Protein AF-A0A8T3TSY9-F1 (afdb_monomer)

Secondary structure (DSSP, 8-state):
-------SS---HHHHHHHTSTT--GGG--HHHHHHHHHHTTTS-HHHHHHHHHHHHSSS-----SSTTHHHHHHHHHHHHHHHHHHHHHHHHHHHTTS-S--PPPPHHHHHHHHHHHHHHHHHHH--

Structure (mmCIF, N/CA/C/O backbone):
data_AF-A0A8T3TSY9-F1
#
_entry.id   AF-A0A8T3TSY9-F1
#
loop_
_atom_site.group_PDB
_atom_site.id
_atom_site.type_symbol
_atom_site.label_atom_id
_atom_site.label_alt_id
_atom_site.label_comp_id
_atom_site.label_asym_id
_atom_site.label_entity_id
_atom_site.label_seq_id
_atom_site.pdbx_PDB_ins_code
_atom_site.Cartn_x
_atom_site.Cartn_y
_atom_site.Cartn_z
_atom_site.occupancy
_atom_site.B_iso_or_equiv
_atom_site.auth_seq_id
_atom_site.auth_comp_id
_atom_site.auth_asym_id
_atom_site.auth_atom_id
_atom_site.pdbx_PDB_model_num
ATOM 1 N N . MET A 1 1 ? -4.520 17.387 28.985 1.00 38.22 1 MET A N 1
ATOM 2 C CA . MET A 1 1 ? -4.248 17.158 27.552 1.00 38.22 1 MET A CA 1
ATOM 3 C C . MET A 1 1 ? -5.381 16.310 27.012 1.00 38.22 1 MET A C 1
ATOM 5 O O . MET A 1 1 ? -5.466 15.130 27.317 1.00 38.22 1 MET A O 1
ATOM 9 N N . THR A 1 2 ? -6.340 16.957 26.367 1.00 42.19 2 THR A N 1
ATOM 10 C CA . THR A 1 2 ? -7.600 16.369 25.916 1.00 42.19 2 THR A CA 1
ATOM 11 C C . THR A 1 2 ? -7.359 15.588 24.629 1.00 42.19 2 THR A C 1
ATOM 13 O O . THR A 1 2 ? -7.013 16.176 23.608 1.00 42.19 2 THR A O 1
ATOM 16 N N . GLN A 1 3 ? -7.547 14.265 24.676 1.00 47.06 3 GLN A N 1
ATOM 17 C CA . GLN A 1 3 ? -7.803 13.467 23.477 1.00 47.06 3 GLN A CA 1
ATOM 18 C C . GLN A 1 3 ? -9.031 14.073 22.791 1.00 47.06 3 GLN A C 1
ATOM 20 O O . GLN A 1 3 ? -10.154 13.934 23.280 1.00 47.06 3 GLN A O 1
ATOM 25 N N . LYS A 1 4 ? -8.809 14.813 21.701 1.00 45.53 4 LYS A N 1
ATOM 26 C CA . LYS A 1 4 ? -9.882 15.252 20.813 1.00 45.53 4 LYS A CA 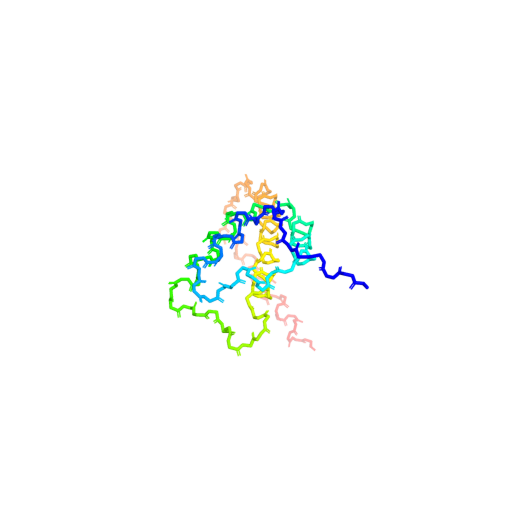1
ATOM 27 C C . LYS A 1 4 ? -10.549 13.987 20.278 1.00 45.53 4 LYS A C 1
ATOM 29 O O . LYS A 1 4 ? -9.937 13.235 19.526 1.00 45.53 4 LYS A O 1
ATOM 34 N N . LYS A 1 5 ? -11.777 13.724 20.732 1.00 46.50 5 LYS A N 1
ATOM 35 C CA . LYS A 1 5 ? -12.658 12.738 20.106 1.00 46.50 5 LYS A CA 1
ATOM 36 C C . LYS A 1 5 ? -12.818 13.144 18.644 1.00 46.50 5 LYS A C 1
ATOM 38 O O . LYS A 1 5 ? -13.212 14.282 18.395 1.00 46.50 5 LYS A O 1
ATOM 43 N N . LEU A 1 6 ? -12.494 12.224 17.736 1.00 47.44 6 LEU A N 1
ATOM 44 C CA . LEU A 1 6 ? -12.839 12.306 16.322 1.00 47.44 6 LEU A CA 1
ATOM 45 C C . LEU A 1 6 ? -14.349 12.529 16.210 1.00 47.44 6 LEU A C 1
ATOM 47 O O . LEU A 1 6 ? -15.131 11.604 16.413 1.00 47.44 6 LEU A O 1
ATOM 51 N N . TRP A 1 7 ? -14.751 13.757 15.928 1.00 46.81 7 TRP A N 1
ATOM 52 C CA . TRP A 1 7 ? -16.054 14.046 15.361 1.00 46.81 7 TRP A CA 1
ATOM 53 C C . TRP A 1 7 ? -15.754 14.740 14.033 1.00 46.81 7 TRP A C 1
ATOM 55 O O . TRP A 1 7 ? -15.232 15.848 14.029 1.00 46.81 7 TRP A O 1
ATOM 65 N N . GLU A 1 8 ? -16.018 14.023 12.938 1.00 45.28 8 GLU A N 1
ATOM 66 C CA . GLU A 1 8 ? -16.272 14.584 11.600 1.00 45.28 8 GLU A CA 1
ATOM 67 C C . GLU A 1 8 ? -15.099 15.208 10.815 1.00 45.28 8 GLU A C 1
ATOM 69 O O . GLU A 1 8 ? -15.328 16.035 9.940 1.00 45.28 8 GLU A O 1
ATOM 74 N N . GLU A 1 9 ? -13.852 14.778 11.024 1.00 53.72 9 GLU A N 1
ATOM 75 C CA . GLU A 1 9 ? -12.869 14.859 9.928 1.00 53.72 9 GLU A CA 1
ATOM 76 C C . GLU A 1 9 ? -13.073 13.611 9.057 1.00 53.72 9 GLU A C 1
ATOM 78 O O . GLU A 1 9 ? -12.928 12.487 9.542 1.00 53.72 9 GLU A O 1
ATOM 83 N N . GLU A 1 10 ? -13.544 13.820 7.824 1.00 67.31 10 GLU A N 1
ATOM 84 C CA . GLU A 1 10 ? -13.953 12.800 6.852 1.00 67.31 10 GLU A CA 1
ATOM 85 C C . GLU A 1 10 ? -12.979 11.617 6.830 1.00 67.31 10 GLU A C 1
ATOM 87 O O . GLU A 1 10 ? -11.788 11.769 6.554 1.00 67.31 10 GLU A O 1
ATOM 92 N N . ILE A 1 11 ? -13.484 10.419 7.137 1.00 74.00 11 ILE A N 1
ATOM 93 C CA . ILE A 1 11 ? -12.689 9.201 6.993 1.00 74.00 11 ILE A CA 1
ATOM 94 C C . ILE A 1 11 ? -12.278 9.106 5.517 1.00 74.00 11 ILE A C 1
ATOM 96 O O . ILE A 1 11 ? -13.156 9.131 4.655 1.00 74.00 11 ILE A O 1
ATOM 100 N N . PRO A 1 12 ? -10.979 8.969 5.199 1.00 84.06 12 PRO A N 1
ATOM 101 C CA . PRO A 1 12 ? -10.548 8.928 3.812 1.00 84.06 12 PRO A CA 1
ATOM 102 C C . PRO A 1 12 ? -11.170 7.747 3.063 1.00 84.06 12 PRO A C 1
ATOM 104 O O . PRO A 1 12 ? -11.166 6.617 3.560 1.00 84.06 12 PRO A O 1
ATOM 107 N N . ASN A 1 13 ? -11.612 7.973 1.824 1.00 86.06 13 ASN A N 1
ATOM 108 C CA . ASN A 1 13 ? -12.236 6.943 0.979 1.00 86.06 13 ASN A CA 1
ATOM 109 C C . ASN A 1 13 ? -11.378 5.677 0.836 1.00 86.06 13 ASN A C 1
ATOM 111 O O . ASN A 1 13 ? -11.887 4.555 0.819 1.00 86.06 13 ASN A O 1
ATOM 115 N N . TRP A 1 14 ? -10.055 5.834 0.738 1.00 89.25 14 TRP A N 1
ATOM 116 C CA . TRP A 1 14 ? -9.137 4.700 0.637 1.00 89.25 14 TRP A CA 1
ATOM 117 C C . TRP A 1 14 ? -9.197 3.811 1.888 1.00 89.25 14 TRP A C 1
ATOM 119 O O . TRP A 1 14 ? -9.095 2.590 1.778 1.00 89.25 14 TRP A O 1
ATOM 129 N N . LEU A 1 15 ? -9.434 4.394 3.064 1.00 87.62 15 LEU A N 1
ATOM 130 C CA . LEU A 1 15 ? -9.592 3.673 4.321 1.00 87.62 15 LEU A CA 1
ATOM 131 C C . LEU A 1 15 ? -10.921 2.909 4.356 1.00 87.62 15 LEU A C 1
ATOM 133 O O . LEU A 1 15 ? -10.948 1.764 4.799 1.00 87.62 15 LEU A O 1
ATOM 137 N N . GLU A 1 16 ? -12.002 3.493 3.828 1.00 86.75 16 GLU A N 1
ATOM 138 C CA . GLU A 1 16 ? -13.295 2.807 3.687 1.00 86.75 16 GLU A CA 1
ATOM 139 C C . GLU A 1 16 ? -13.217 1.601 2.747 1.00 86.75 16 GLU A C 1
ATOM 141 O O . GLU A 1 16 ? -13.847 0.571 2.985 1.00 86.75 16 GLU A O 1
ATOM 146 N N . ILE A 1 17 ? -12.431 1.705 1.672 1.00 85.56 17 ILE A N 1
ATOM 147 C CA . ILE A 1 17 ? -12.193 0.592 0.745 1.00 85.56 17 ILE A CA 1
ATOM 148 C C . ILE A 1 17 ? -11.438 -0.537 1.452 1.00 85.56 17 ILE A C 1
ATOM 150 O O . ILE A 1 17 ? -11.761 -1.710 1.248 1.00 85.56 17 ILE A O 1
ATOM 154 N N . LEU A 1 18 ? -10.449 -0.195 2.281 1.00 85.69 18 LEU A N 1
ATOM 155 C CA . LEU A 1 18 ? -9.691 -1.177 3.049 1.00 85.69 18 LEU A CA 1
ATOM 156 C C . LEU A 1 18 ? -10.540 -1.832 4.142 1.00 85.69 18 LEU A C 1
ATOM 158 O O . LEU A 1 18 ? -10.424 -3.039 4.300 1.00 85.69 18 LEU A O 1
ATOM 162 N N . ASP A 1 19 ? -11.423 -1.091 4.820 1.00 84.06 19 ASP A N 1
ATOM 163 C CA . ASP A 1 19 ? -12.360 -1.579 5.857 1.00 84.06 19 ASP A CA 1
ATOM 164 C C . ASP A 1 19 ? -13.301 -2.689 5.346 1.00 84.06 19 ASP A C 1
ATOM 166 O O . ASP A 1 19 ? -13.822 -3.485 6.119 1.00 84.06 19 ASP A O 1
ATOM 170 N N . ARG A 1 20 ? -13.492 -2.796 4.021 1.00 80.19 20 ARG A N 1
ATOM 171 C CA . ARG A 1 20 ? -14.223 -3.919 3.400 1.00 80.19 20 ARG A CA 1
ATOM 172 C C . ARG A 1 20 ? -13.490 -5.250 3.527 1.00 80.19 20 ARG A C 1
ATOM 174 O O . ARG A 1 20 ? -14.112 -6.302 3.392 1.00 80.19 20 ARG A O 1
ATOM 181 N N . LEU A 1 21 ? -12.176 -5.226 3.737 1.00 78.12 21 LEU A N 1
ATOM 182 C CA . LEU A 1 21 ? -11.462 -6.398 4.212 1.00 78.12 21 LEU A CA 1
ATOM 183 C C . LEU A 1 21 ? -11.830 -6.557 5.686 1.00 78.12 21 LEU A C 1
ATOM 185 O O . LEU A 1 21 ? -11.421 -5.739 6.499 1.00 78.12 21 LEU A O 1
ATOM 189 N N . GLU A 1 22 ? -12.505 -7.648 6.050 1.00 70.75 22 GLU A N 1
ATOM 190 C CA . GLU A 1 22 ? -12.841 -7.998 7.448 1.00 70.75 22 GLU A CA 1
ATOM 191 C C . GLU A 1 22 ? -11.610 -8.072 8.392 1.00 70.75 22 GLU A C 1
ATOM 193 O O . GLU A 1 22 ? -11.734 -8.274 9.597 1.00 70.75 22 GLU A O 1
ATOM 198 N N . GLU A 1 23 ? -10.401 -7.929 7.840 1.00 71.50 23 GLU A N 1
ATOM 199 C CA . GLU A 1 23 ? -9.106 -7.929 8.517 1.00 71.50 23 GLU A CA 1
ATOM 200 C C . GLU A 1 23 ? -8.536 -6.510 8.767 1.00 71.50 23 GLU A C 1
ATOM 202 O O . GLU A 1 23 ? -7.495 -6.379 9.421 1.00 71.50 23 GLU A O 1
ATOM 207 N N . VAL A 1 24 ? -9.184 -5.453 8.257 1.00 77.50 24 VAL A N 1
ATOM 208 C CA . VAL A 1 24 ? -8.844 -4.037 8.477 1.00 77.50 24 VAL A CA 1
ATOM 209 C C . VAL A 1 24 ? -9.931 -3.399 9.330 1.00 77.50 24 VAL A C 1
ATOM 211 O O . VAL A 1 24 ? -11.110 -3.522 9.034 1.00 77.50 24 VAL A O 1
ATOM 214 N N . ASN A 1 25 ? -9.525 -2.689 10.380 1.00 77.62 25 ASN A N 1
ATOM 215 C CA . ASN A 1 25 ? -10.440 -1.899 11.192 1.00 77.62 25 ASN A CA 1
ATOM 216 C C . ASN A 1 25 ? -10.072 -0.423 11.059 1.00 77.62 25 ASN A C 1
ATOM 218 O O . ASN A 1 25 ? -9.014 -0.003 11.539 1.00 77.62 25 ASN A O 1
ATOM 222 N N . LYS A 1 26 ? -10.945 0.369 10.431 1.00 75.69 26 LYS A N 1
ATOM 223 C CA . LYS A 1 26 ? -10.745 1.819 10.284 1.00 75.69 26 LYS A CA 1
ATOM 224 C C . LYS A 1 26 ? -10.584 2.561 11.612 1.00 75.69 26 LYS A C 1
ATOM 226 O O . LYS A 1 26 ? -9.876 3.558 11.658 1.00 75.69 26 LYS A O 1
ATOM 231 N N . ILE A 1 27 ? -11.173 2.052 12.697 1.00 76.94 27 ILE A N 1
ATOM 232 C CA . ILE A 1 27 ? -11.104 2.664 14.036 1.00 76.94 27 ILE A CA 1
ATOM 233 C C . ILE A 1 27 ? -9.674 2.612 14.593 1.00 76.94 27 ILE A C 1
ATOM 235 O O . ILE A 1 27 ? -9.289 3.455 15.401 1.00 76.94 27 ILE A O 1
ATOM 239 N N . ASP A 1 28 ? -8.863 1.653 14.139 1.00 76.31 28 ASP A N 1
ATOM 240 C CA . ASP A 1 28 ? -7.464 1.562 14.548 1.00 76.31 28 ASP A CA 1
ATOM 241 C C . ASP A 1 28 ? -6.594 2.641 13.889 1.00 76.31 28 ASP A C 1
ATOM 243 O O . ASP A 1 28 ? -5.466 2.851 14.339 1.00 76.31 28 ASP A O 1
ATOM 247 N N . ALA A 1 29 ? -7.052 3.295 12.816 1.00 80.38 29 ALA A N 1
ATOM 248 C CA . ALA A 1 29 ? -6.309 4.346 12.129 1.00 80.38 29 ALA A CA 1
ATOM 249 C C . ALA A 1 29 ? -6.411 5.677 12.886 1.00 80.38 29 ALA A C 1
ATOM 251 O O . ALA A 1 29 ? -7.484 6.235 13.074 1.00 80.38 29 ALA A O 1
ATOM 252 N N . ASP A 1 30 ? -5.262 6.181 13.321 1.00 82.88 30 ASP A N 1
ATOM 253 C CA . ASP A 1 30 ? -5.100 7.476 13.965 1.00 82.88 30 ASP A CA 1
ATOM 254 C C . ASP A 1 30 ? -4.788 8.567 12.932 1.00 82.88 30 ASP A C 1
ATOM 256 O O . ASP A 1 30 ? -4.199 8.291 11.886 1.00 82.88 30 ASP A O 1
ATOM 260 N N . ASN A 1 31 ? -5.134 9.822 13.239 1.00 82.12 31 ASN A N 1
ATOM 261 C CA . ASN A 1 31 ? -4.958 10.950 12.311 1.00 82.12 31 ASN A CA 1
ATOM 262 C C . ASN A 1 31 ? -3.502 11.123 11.857 1.00 82.12 31 ASN A C 1
ATOM 264 O O . ASN A 1 31 ? -3.257 11.488 10.711 1.00 82.12 31 ASN A O 1
ATOM 268 N N . TYR A 1 32 ? -2.532 10.813 12.724 1.00 84.56 32 TYR A N 1
ATOM 269 C CA . TYR A 1 32 ? -1.116 10.822 12.351 1.00 84.56 32 TYR A CA 1
ATOM 270 C C . TYR A 1 32 ? -0.812 9.803 11.257 1.00 84.56 32 TYR A C 1
ATOM 272 O O . TYR A 1 32 ? -0.159 10.138 10.279 1.00 84.56 32 TYR A O 1
ATOM 280 N N . PHE A 1 33 ? -1.337 8.581 11.366 1.00 86.00 33 PHE A N 1
ATOM 281 C CA . PHE A 1 33 ? -1.147 7.568 10.335 1.00 86.00 33 PHE A CA 1
ATOM 282 C C . PHE A 1 33 ? -1.774 7.977 9.000 1.00 86.00 33 PHE A C 1
ATOM 284 O O . PHE A 1 33 ? -1.148 7.776 7.964 1.00 86.00 33 PHE A O 1
ATOM 291 N N . ILE A 1 34 ? -2.981 8.547 9.018 1.00 87.25 34 ILE A N 1
ATOM 292 C CA . ILE A 1 34 ? -3.655 9.026 7.802 1.00 87.25 34 ILE A CA 1
ATOM 293 C C . ILE A 1 34 ? -2.822 10.128 7.140 1.00 87.25 34 ILE A C 1
ATOM 295 O O . ILE A 1 34 ? -2.456 10.000 5.974 1.00 87.25 34 ILE A O 1
ATOM 299 N N . SER A 1 35 ? -2.440 11.144 7.918 1.00 87.06 35 SER A N 1
ATOM 300 C CA . SER A 1 35 ? -1.611 12.257 7.453 1.00 87.06 35 SER A CA 1
ATOM 301 C C . SER A 1 35 ? -0.253 11.787 6.926 1.00 87.06 35 SER A C 1
ATOM 303 O O . SER A 1 35 ? 0.201 12.280 5.896 1.00 87.06 35 SER A O 1
ATOM 305 N N . ASP A 1 36 ? 0.407 10.835 7.591 1.00 89.19 36 ASP A N 1
ATOM 306 C CA . ASP A 1 36 ? 1.667 10.254 7.112 1.00 89.19 36 ASP A CA 1
ATOM 307 C C . ASP A 1 36 ? 1.475 9.611 5.733 1.00 89.19 36 ASP A C 1
ATOM 309 O O . ASP A 1 36 ? 2.250 9.863 4.818 1.00 89.19 36 ASP A O 1
ATOM 313 N N . ILE A 1 37 ? 0.431 8.792 5.560 1.00 91.62 37 ILE A N 1
ATOM 314 C CA . ILE A 1 37 ? 0.171 8.098 4.292 1.00 91.62 37 ILE A CA 1
ATOM 315 C C . ILE A 1 37 ? -0.111 9.090 3.163 1.00 91.62 37 ILE A C 1
ATOM 317 O O . ILE A 1 37 ? 0.437 8.944 2.071 1.00 91.62 37 ILE A O 1
ATOM 321 N N . GLU A 1 38 ? -0.947 10.093 3.414 1.00 87.56 38 GLU A N 1
ATOM 322 C CA . GLU A 1 38 ? -1.322 11.083 2.403 1.00 87.56 38 GLU A CA 1
ATOM 323 C C . GLU A 1 38 ? -0.148 11.972 1.998 1.00 87.56 38 GLU A C 1
ATOM 325 O O . GLU A 1 38 ? -0.003 12.282 0.818 1.00 87.56 38 GLU A O 1
ATOM 330 N N . ASN A 1 39 ? 0.734 12.328 2.936 1.00 89.44 39 ASN A N 1
ATOM 331 C CA . ASN A 1 39 ? 1.920 13.124 2.628 1.00 89.44 39 ASN A CA 1
ATOM 332 C C . ASN A 1 39 ? 3.029 12.299 1.957 1.00 89.44 39 ASN A C 1
ATOM 334 O O . ASN A 1 39 ? 3.591 12.743 0.952 1.00 89.44 39 ASN A O 1
ATOM 338 N N . ASP A 1 40 ? 3.333 11.108 2.482 1.00 89.88 40 ASP A N 1
ATOM 339 C CA . ASP A 1 40 ? 4.441 10.268 2.009 1.00 89.88 40 ASP A CA 1
ATOM 340 C C . ASP A 1 40 ? 4.160 9.654 0.633 1.00 89.88 40 ASP A C 1
ATOM 342 O O . ASP A 1 40 ? 5.083 9.434 -0.152 1.00 89.88 40 ASP A O 1
ATOM 346 N N . TYR A 1 41 ? 2.890 9.377 0.328 1.00 89.25 41 TYR A N 1
ATOM 347 C CA . TYR A 1 41 ? 2.469 8.701 -0.901 1.00 89.25 41 TYR A CA 1
ATOM 348 C C . TYR A 1 41 ? 1.553 9.564 -1.772 1.00 89.25 41 TYR A C 1
ATOM 350 O O . TYR A 1 41 ? 0.819 9.028 -2.598 1.00 89.25 41 TYR A O 1
ATOM 358 N N . LYS A 1 42 ? 1.636 10.895 -1.642 1.00 86.31 42 LYS A N 1
ATOM 359 C CA . LYS A 1 42 ? 0.854 11.876 -2.421 1.00 86.31 42 LYS A CA 1
ATOM 360 C C . LYS A 1 42 ? 0.927 11.706 -3.942 1.00 86.31 42 LYS A C 1
ATOM 362 O O . LYS A 1 42 ? 0.078 12.211 -4.665 1.00 86.31 42 LYS A O 1
ATOM 367 N N . GLU A 1 43 ? 1.984 11.063 -4.432 1.00 85.00 43 GLU A N 1
ATOM 368 C CA . GLU A 1 43 ? 2.210 10.824 -5.860 1.00 85.00 43 GLU A CA 1
ATOM 369 C C . GLU A 1 43 ? 1.353 9.668 -6.399 1.00 85.00 43 GLU A C 1
ATOM 371 O O . GLU A 1 43 ? 1.147 9.567 -7.605 1.00 85.00 43 GLU A O 1
ATOM 376 N N . LEU A 1 44 ? 0.816 8.822 -5.513 1.00 86.56 44 LEU A N 1
ATOM 377 C CA . LEU A 1 44 ? -0.012 7.673 -5.857 1.00 86.56 44 LEU A CA 1
ATOM 378 C C . LEU A 1 44 ? -1.504 7.977 -5.682 1.00 86.56 44 LEU A C 1
ATOM 380 O O . LEU A 1 44 ? -1.928 8.650 -4.745 1.00 86.56 44 LEU A O 1
ATOM 384 N N . SER A 1 45 ? -2.329 7.359 -6.529 1.00 89.75 45 SER A N 1
ATOM 385 C CA . SER A 1 45 ? -3.776 7.274 -6.303 1.00 89.75 45 SER A CA 1
ATOM 386 C C . SER A 1 45 ? -4.065 6.276 -5.174 1.00 89.75 45 SER A C 1
ATOM 388 O O . SER A 1 45 ? -4.169 5.067 -5.403 1.00 89.75 45 SER A O 1
ATOM 390 N N . LEU A 1 46 ? -4.176 6.774 -3.937 1.00 90.31 46 LEU A N 1
ATOM 391 C CA . LEU A 1 46 ? -4.422 5.947 -2.745 1.00 90.31 46 LEU A CA 1
ATOM 392 C C . LEU A 1 46 ? -5.697 5.101 -2.864 1.00 90.31 46 LEU A C 1
ATOM 394 O O . LEU A 1 46 ? -5.712 3.953 -2.422 1.00 90.31 46 LEU A O 1
ATOM 398 N N . GLU A 1 47 ? -6.749 5.628 -3.495 1.00 89.69 47 GLU A N 1
ATOM 399 C CA . GLU A 1 47 ? -7.998 4.893 -3.720 1.00 89.69 47 GLU A CA 1
ATOM 400 C C . GLU A 1 47 ? -7.808 3.692 -4.653 1.00 89.69 47 GLU A C 1
ATOM 402 O O . GLU A 1 47 ? -8.336 2.605 -4.399 1.00 89.69 47 GLU A O 1
ATOM 407 N N . ASP A 1 48 ? -7.045 3.859 -5.734 1.00 88.25 48 ASP A N 1
ATOM 408 C CA . ASP A 1 48 ? -6.800 2.771 -6.678 1.00 88.25 48 ASP A CA 1
ATOM 409 C C . ASP A 1 48 ? -5.874 1.719 -6.082 1.00 88.25 48 ASP A C 1
ATOM 411 O O . ASP A 1 48 ? -6.108 0.518 -6.248 1.00 88.25 48 ASP A O 1
ATOM 415 N N . GLU A 1 49 ? -4.864 2.146 -5.328 1.00 91.69 49 GLU A N 1
ATOM 416 C CA . GLU A 1 49 ? -4.019 1.225 -4.580 1.00 91.69 49 GLU A CA 1
ATOM 417 C C . GLU A 1 49 ? -4.816 0.470 -3.512 1.00 91.69 49 GLU A C 1
ATOM 419 O O . GLU A 1 49 ? -4.605 -0.732 -3.341 1.00 91.69 49 GLU A O 1
ATOM 424 N N . ALA A 1 50 ? -5.793 1.109 -2.860 1.00 90.88 50 ALA A N 1
ATOM 425 C CA . ALA A 1 50 ? -6.637 0.459 -1.862 1.00 90.88 50 ALA A CA 1
ATOM 426 C C . ALA A 1 50 ? -7.519 -0.620 -2.502 1.00 90.88 50 ALA A C 1
ATOM 428 O O . ALA A 1 50 ? -7.649 -1.716 -1.954 1.00 90.88 50 ALA A O 1
ATOM 429 N N . LYS A 1 51 ? -8.057 -0.372 -3.707 1.00 89.81 51 LYS A N 1
ATOM 430 C CA . LYS A 1 51 ? -8.789 -1.386 -4.490 1.00 89.81 51 LYS A CA 1
ATOM 431 C C . LYS A 1 51 ? -7.888 -2.565 -4.860 1.00 89.81 51 LYS A C 1
ATOM 433 O O . LYS A 1 51 ? -8.285 -3.716 -4.674 1.00 89.81 51 LYS A O 1
ATOM 438 N N . LYS A 1 52 ? -6.675 -2.307 -5.365 1.00 89.56 52 LYS A N 1
ATOM 439 C CA . LYS A 1 52 ? -5.719 -3.366 -5.749 1.00 89.56 52 LYS A CA 1
ATOM 440 C C . LYS A 1 52 ? -5.279 -4.193 -4.543 1.00 89.56 52 LYS A C 1
ATOM 442 O O . LYS A 1 52 ? -5.191 -5.417 -4.637 1.00 89.56 52 LYS A O 1
ATOM 447 N N . PHE A 1 53 ? -5.033 -3.535 -3.415 1.00 88.75 53 PHE A N 1
ATOM 448 C CA . PHE A 1 53 ? -4.721 -4.191 -2.155 1.00 88.75 53 PHE A CA 1
ATOM 449 C C . PHE A 1 53 ? -5.899 -5.046 -1.687 1.00 88.75 53 PHE A C 1
ATOM 451 O O . PHE A 1 53 ? -5.733 -6.242 -1.470 1.00 88.75 53 PHE A O 1
ATOM 458 N N . SER A 1 54 ? -7.109 -4.490 -1.641 1.00 86.88 54 SER A N 1
ATOM 459 C CA . SER A 1 54 ? -8.312 -5.249 -1.291 1.00 86.88 54 SER A CA 1
ATOM 460 C C . SER A 1 54 ? -8.454 -6.510 -2.151 1.00 86.88 54 SER A C 1
ATOM 462 O O . SER A 1 54 ? -8.539 -7.607 -1.612 1.00 86.88 54 SER A O 1
ATOM 464 N N . LEU A 1 55 ? -8.303 -6.403 -3.475 1.00 85.69 55 LEU A N 1
ATOM 465 C CA . LEU A 1 55 ? -8.344 -7.550 -4.394 1.00 85.69 55 LEU A CA 1
ATOM 466 C C . LEU A 1 55 ? -7.242 -8.594 -4.153 1.00 85.69 55 LEU A C 1
ATOM 468 O O . LEU A 1 55 ? -7.472 -9.794 -4.305 1.00 85.69 55 LEU A O 1
ATOM 472 N N . TYR A 1 56 ? -6.025 -8.166 -3.814 1.00 84.19 56 TYR A N 1
ATOM 473 C CA . TYR A 1 56 ? -4.910 -9.086 -3.579 1.00 84.19 56 TYR A CA 1
ATOM 474 C C . TYR A 1 56 ? -5.106 -9.910 -2.296 1.00 84.19 56 TYR A C 1
ATOM 476 O O . TYR A 1 56 ? -4.701 -11.078 -2.249 1.00 84.19 56 TYR A O 1
ATOM 484 N N . TRP A 1 57 ? -5.719 -9.313 -1.269 1.00 81.50 57 TRP A N 1
ATOM 485 C CA . TRP A 1 57 ? -5.919 -9.922 0.049 1.00 81.50 57 TRP A CA 1
ATOM 486 C C . TRP A 1 57 ? -7.321 -10.503 0.284 1.00 81.50 57 TRP A C 1
ATOM 488 O O . TRP A 1 57 ? -7.471 -11.354 1.153 1.00 81.50 57 TRP A O 1
ATOM 498 N N . SER A 1 58 ? -8.326 -10.177 -0.533 1.00 74.94 58 SER A N 1
ATOM 499 C CA . SER A 1 58 ? -9.684 -10.744 -0.434 1.00 74.94 58 SER A CA 1
ATOM 500 C C . SER A 1 58 ? -9.791 -12.218 -0.865 1.00 74.94 58 SER A C 1
ATOM 502 O O . SER A 1 58 ? -10.880 -12.787 -0.879 1.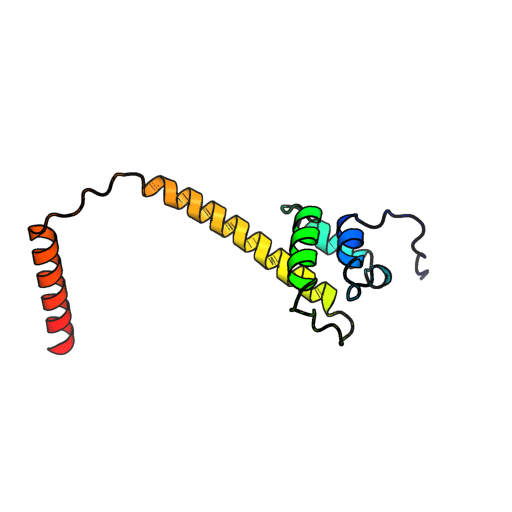00 74.94 58 SER A O 1
ATOM 504 N N . GLY A 1 59 ? -8.682 -12.843 -1.279 1.00 69.94 59 GLY A N 1
ATOM 505 C CA . GLY A 1 59 ? -8.628 -14.218 -1.788 1.00 69.94 59 GLY A CA 1
ATOM 506 C C . GLY A 1 59 ? -7.990 -15.225 -0.819 1.00 69.94 59 GLY A C 1
ATOM 507 O O . GLY A 1 59 ? -8.180 -15.196 0.389 1.00 69.94 59 GLY A O 1
ATOM 508 N N . LYS A 1 60 ? -7.173 -16.150 -1.349 1.00 63.53 60 LYS A N 1
ATOM 509 C CA . LYS A 1 60 ? -6.468 -17.181 -0.546 1.00 63.53 60 LYS A CA 1
ATOM 510 C C . LYS A 1 60 ? -5.380 -16.616 0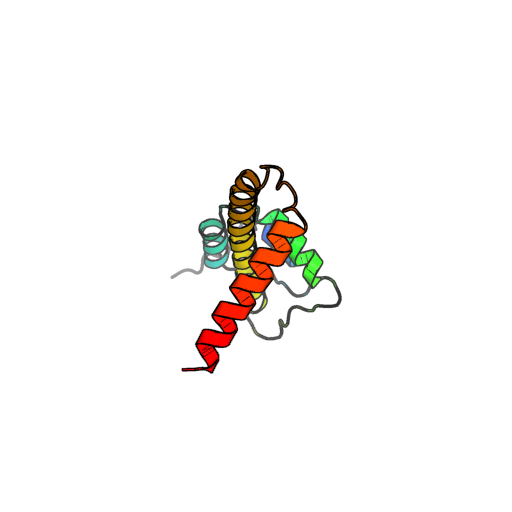.381 1.00 63.53 60 LYS A C 1
ATOM 512 O O . LYS A 1 60 ? -4.861 -17.338 1.233 1.00 63.53 60 LYS A O 1
ATOM 517 N N . ARG A 1 61 ? -4.971 -15.363 0.176 1.00 65.00 61 ARG A N 1
ATOM 518 C CA . ARG A 1 61 ? -3.903 -14.704 0.930 1.00 65.00 61 ARG A CA 1
ATOM 519 C C . ARG A 1 61 ? -4.517 -13.872 2.044 1.00 65.00 61 ARG A C 1
ATOM 521 O O . ARG A 1 61 ? -4.851 -12.723 1.823 1.00 65.00 61 ARG A O 1
ATOM 528 N N . LYS A 1 62 ? -4.593 -14.442 3.243 1.00 67.19 62 LYS A N 1
ATOM 529 C CA . LYS A 1 62 ? -4.954 -13.672 4.435 1.00 67.19 62 LYS A CA 1
ATOM 530 C C . LYS A 1 62 ? -3.812 -12.760 4.846 1.00 67.19 62 LYS A C 1
ATOM 532 O O . LYS A 1 62 ? -2.639 -13.165 4.838 1.00 67.19 62 LYS A O 1
ATOM 537 N N . LEU A 1 63 ? -4.143 -11.534 5.213 1.00 70.69 63 LEU A N 1
ATOM 538 C CA . LEU A 1 63 ? -3.227 -10.643 5.894 1.00 70.69 63 LEU A CA 1
ATOM 539 C C . LEU A 1 63 ? -2.972 -11.305 7.252 1.00 70.69 63 LEU A C 1
ATOM 541 O O . LEU A 1 63 ? -3.894 -11.708 7.951 1.00 70.69 63 LEU A O 1
ATOM 545 N N . LYS A 1 64 ? -1.708 -11.561 7.608 1.00 64.62 64 LYS A N 1
ATOM 546 C CA . LYS A 1 64 ? -1.390 -12.206 8.894 1.00 64.62 64 LYS A CA 1
ATOM 547 C C . LYS A 1 64 ? -1.615 -11.181 10.015 1.00 64.62 64 LYS A C 1
ATOM 549 O O . LYS A 1 64 ? -0.664 -10.586 10.519 1.00 64.62 64 LYS A O 1
ATOM 554 N N . THR A 1 65 ? -2.876 -10.924 10.355 1.00 58.44 65 THR A N 1
ATOM 555 C CA . THR A 1 65 ? -3.355 -9.814 11.198 1.00 58.44 65 THR A CA 1
ATOM 556 C C . THR A 1 65 ? -3.511 -10.147 12.672 1.00 58.44 65 THR A C 1
ATOM 558 O O . THR A 1 65 ? -3.825 -9.263 13.458 1.00 58.44 65 THR A O 1
ATOM 561 N N . ASN A 1 66 ? -3.127 -11.350 13.107 1.00 53.94 66 ASN A N 1
ATOM 562 C CA . ASN A 1 66 ? -3.147 -11.745 14.526 1.00 53.94 66 ASN A CA 1
ATOM 563 C C . ASN A 1 66 ? -2.176 -10.963 15.448 1.00 53.94 66 ASN A C 1
ATOM 565 O O . ASN A 1 66 ? -2.009 -11.325 16.610 1.00 53.94 66 ASN A O 1
ATOM 569 N N . ARG A 1 67 ? -1.515 -9.898 14.975 1.00 54.75 67 ARG A N 1
ATOM 570 C CA . ARG A 1 67 ? -0.744 -8.966 15.812 1.00 54.75 67 ARG A CA 1
ATOM 571 C C . ARG A 1 67 ? -1.221 -7.537 15.549 1.00 54.75 67 ARG A C 1
ATOM 573 O O . ARG A 1 67 ? -1.255 -7.110 14.395 1.00 54.75 67 ARG A O 1
ATOM 580 N N . LYS A 1 68 ? -1.566 -6.809 16.621 1.00 48.12 68 LYS A N 1
ATOM 581 C CA . LYS A 1 68 ? -1.921 -5.376 16.592 1.00 48.12 68 LYS A CA 1
ATOM 582 C C . LYS A 1 68 ? -0.956 -4.603 15.677 1.00 48.12 68 LYS A C 1
ATOM 584 O O . LYS A 1 68 ? 0.256 -4.741 15.822 1.00 48.12 68 LYS A O 1
ATOM 589 N N . GLY A 1 69 ? -1.491 -3.820 14.735 1.00 56.22 69 GLY A N 1
ATOM 590 C CA . GLY A 1 69 ? -0.707 -2.995 13.796 1.00 56.22 69 GLY A CA 1
ATOM 591 C C . GLY A 1 69 ? -0.292 -3.666 12.473 1.00 56.22 69 GLY A C 1
ATOM 592 O O . GLY A 1 69 ? 0.378 -3.039 11.655 1.00 56.22 69 GLY A O 1
ATOM 593 N N . SER A 1 70 ? -0.698 -4.915 12.232 1.00 72.75 70 SER A N 1
ATOM 594 C CA . SER A 1 70 ? -0.304 -5.713 11.057 1.00 72.75 70 SER A CA 1
ATOM 595 C C . SER A 1 70 ? -0.760 -5.139 9.707 1.00 72.75 70 SER A C 1
ATOM 597 O O . SER A 1 70 ? 0.025 -5.103 8.756 1.00 72.75 70 SER A O 1
ATOM 599 N N . TRP A 1 71 ? -1.995 -4.636 9.617 1.00 81.81 71 TRP A N 1
ATOM 600 C CA . TRP A 1 71 ? -2.529 -4.148 8.345 1.00 81.81 71 TRP A CA 1
ATOM 601 C C . TRP A 1 71 ? -1.963 -2.778 7.954 1.00 81.81 71 TRP A C 1
ATOM 603 O O . TRP A 1 71 ? -1.633 -2.586 6.789 1.00 81.81 71 TRP A O 1
ATOM 613 N N . LYS A 1 72 ? -1.732 -1.875 8.921 1.00 86.06 72 LYS A N 1
ATOM 614 C CA . LYS A 1 72 ? -1.067 -0.578 8.693 1.00 86.06 72 LYS A CA 1
ATOM 615 C C . LYS A 1 72 ? 0.316 -0.757 8.065 1.00 86.06 72 LYS A C 1
ATOM 617 O O . LYS A 1 72 ? 0.673 -0.072 7.109 1.00 86.06 72 LYS A O 1
ATOM 622 N N . LEU A 1 73 ? 1.088 -1.716 8.584 1.00 85.88 73 LEU A N 1
ATOM 623 C CA . LEU A 1 73 ? 2.399 -2.061 8.038 1.00 85.88 73 LEU A CA 1
ATOM 624 C C . LEU A 1 73 ? 2.283 -2.737 6.664 1.00 85.88 73 LEU A C 1
ATOM 626 O O . LEU A 1 73 ? 3.070 -2.443 5.767 1.00 85.88 73 LEU A O 1
ATOM 630 N N . GLY A 1 74 ? 1.306 -3.631 6.487 1.00 87.06 74 GLY A N 1
ATOM 631 C CA . GLY A 1 74 ? 1.010 -4.255 5.195 1.00 87.06 74 GLY A CA 1
ATOM 632 C C . GLY A 1 74 ? 0.691 -3.223 4.114 1.00 87.06 74 GLY A C 1
ATOM 633 O O . GLY A 1 74 ? 1.247 -3.293 3.020 1.00 87.06 74 GLY A O 1
ATOM 634 N N . TRP A 1 75 ? -0.127 -2.233 4.461 1.00 90.12 75 TRP A N 1
ATOM 635 C CA . TRP A 1 75 ? -0.507 -1.121 3.601 1.00 90.12 75 TRP A CA 1
ATOM 636 C C . TRP A 1 75 ? 0.687 -0.225 3.252 1.00 90.12 75 TRP A C 1
ATOM 638 O O . TRP A 1 75 ? 0.967 -0.023 2.073 1.00 90.12 75 TRP A O 1
ATOM 648 N N . ARG A 1 76 ? 1.488 0.203 4.241 1.00 89.75 76 ARG A N 1
ATOM 649 C CA . ARG A 1 76 ? 2.739 0.952 3.993 1.00 89.75 76 ARG A CA 1
ATOM 650 C C . ARG A 1 76 ? 3.684 0.200 3.052 1.00 89.75 76 ARG A C 1
ATOM 652 O O . ARG A 1 76 ? 4.178 0.761 2.079 1.00 89.75 76 ARG A O 1
ATOM 659 N N . ASN A 1 77 ? 3.896 -1.093 3.297 1.00 89.19 77 ASN A N 1
ATOM 660 C CA . ASN A 1 77 ? 4.751 -1.926 2.449 1.00 89.19 77 ASN A CA 1
ATOM 661 C C . ASN A 1 77 ? 4.204 -2.087 1.024 1.00 89.19 77 ASN A C 1
ATOM 663 O O . ASN A 1 77 ? 4.987 -2.249 0.086 1.00 89.19 77 ASN A O 1
ATOM 667 N N . TRP A 1 78 ? 2.880 -2.096 0.856 1.00 91.38 78 TRP A N 1
ATOM 668 C CA . TRP A 1 78 ? 2.242 -2.118 -0.456 1.00 91.38 78 TRP A CA 1
ATOM 669 C C . TRP A 1 78 ? 2.500 -0.819 -1.212 1.00 91.38 78 TRP A C 1
ATOM 671 O O . TRP A 1 78 ? 3.053 -0.861 -2.309 1.00 91.38 78 TRP A O 1
ATOM 681 N N . LEU A 1 79 ? 2.193 0.321 -0.594 1.00 92.06 79 LEU A N 1
ATOM 682 C CA . LEU A 1 79 ? 2.391 1.638 -1.196 1.00 92.06 79 LEU A CA 1
ATOM 683 C C . LEU A 1 79 ? 3.858 1.886 -1.557 1.00 92.06 79 LEU A C 1
ATOM 685 O O . LEU A 1 79 ? 4.162 2.323 -2.662 1.00 92.06 79 LEU A O 1
ATOM 689 N N . GLN A 1 80 ? 4.795 1.487 -0.697 1.00 90.88 80 GLN A N 1
ATOM 690 C CA . GLN A 1 80 ? 6.220 1.613 -0.998 1.00 90.88 80 GLN A CA 1
ATOM 691 C C . GLN A 1 80 ? 6.668 0.738 -2.180 1.00 90.88 80 GLN A C 1
ATOM 693 O O . GLN A 1 80 ? 7.611 1.086 -2.895 1.00 90.88 80 GLN A O 1
ATOM 698 N N . LYS A 1 81 ? 6.011 -0.405 -2.411 1.00 88.56 81 LYS A N 1
ATOM 699 C CA . LYS A 1 81 ? 6.231 -1.207 -3.622 1.00 88.56 81 LYS A CA 1
ATOM 700 C C . LYS A 1 81 ? 5.599 -0.561 -4.848 1.00 88.56 81 LYS A C 1
ATOM 702 O O . LYS A 1 81 ? 6.239 -0.592 -5.894 1.00 88.56 81 LYS A O 1
ATOM 707 N N . ALA A 1 82 ? 4.398 0.001 -4.725 1.00 88.25 82 ALA A N 1
ATOM 708 C CA . ALA A 1 82 ? 3.718 0.700 -5.812 1.00 88.25 82 ALA A CA 1
ATOM 709 C C . ALA A 1 82 ? 4.547 1.901 -6.295 1.00 88.25 82 ALA A C 1
ATOM 711 O O . ALA A 1 82 ? 4.852 1.989 -7.482 1.00 88.25 82 ALA A O 1
ATOM 712 N N . LEU A 1 83 ? 5.054 2.716 -5.366 1.00 87.88 83 LEU A N 1
ATOM 713 C CA . LEU A 1 83 ? 5.919 3.862 -5.661 1.00 87.88 83 LEU A CA 1
ATOM 714 C C . LEU A 1 83 ? 7.193 3.436 -6.412 1.00 87.88 83 LEU A C 1
ATOM 716 O O . LEU A 1 83 ? 7.493 3.927 -7.497 1.00 87.88 83 LEU A O 1
ATOM 720 N N . LYS A 1 84 ? 7.885 2.402 -5.913 1.00 85.31 84 LYS A N 1
ATOM 721 C CA . LYS A 1 84 ? 9.051 1.818 -6.604 1.00 85.31 84 LYS A CA 1
ATOM 722 C C . LYS A 1 84 ? 8.709 1.230 -7.971 1.00 85.31 84 LYS A C 1
ATOM 724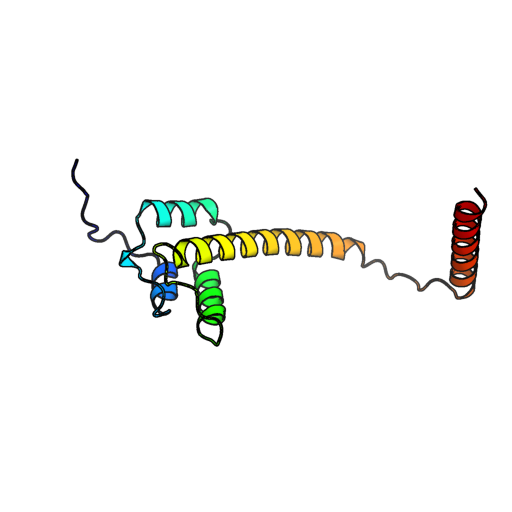 O O . LYS A 1 84 ? 9.577 1.16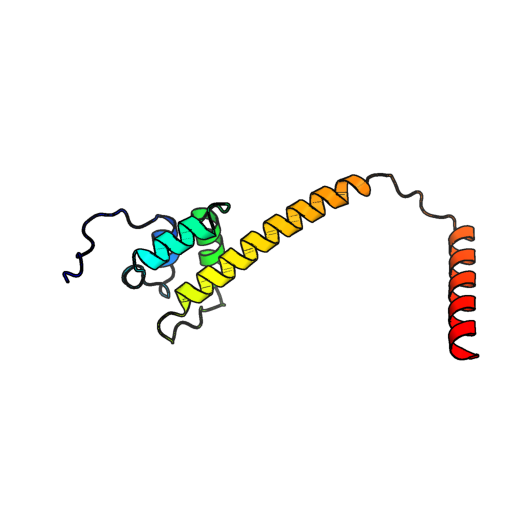5 -8.844 1.00 85.31 84 LYS A O 1
ATOM 729 N N . GLN A 1 85 ? 7.502 0.703 -8.159 1.00 81.44 85 GLN A N 1
ATOM 730 C CA . GLN A 1 85 ? 7.082 0.174 -9.452 1.00 81.44 85 GLN A CA 1
ATOM 731 C C . GLN A 1 85 ? 6.852 1.293 -10.459 1.00 81.44 85 GLN A C 1
ATOM 733 O O . GLN A 1 85 ? 7.306 1.134 -11.589 1.00 81.44 85 GLN A O 1
ATOM 738 N N . GLU A 1 86 ? 6.234 2.409 -10.075 1.00 76.00 86 GLU A N 1
ATOM 739 C CA . GLU A 1 86 ? 6.087 3.568 -10.961 1.00 76.00 86 GLU A CA 1
ATOM 740 C C . GLU A 1 86 ? 7.441 4.152 -11.365 1.00 76.00 86 GLU A C 1
ATOM 742 O O . GLU A 1 86 ? 7.690 4.329 -12.559 1.00 76.00 86 GLU A O 1
ATOM 747 N N . GLU A 1 87 ? 8.368 4.323 -10.416 1.00 73.50 87 GLU A N 1
ATOM 748 C CA . GLU A 1 87 ? 9.742 4.752 -10.708 1.00 73.50 87 GLU A CA 1
ATOM 749 C C . GLU A 1 87 ? 10.429 3.815 -11.715 1.00 73.50 87 GLU A C 1
ATOM 751 O O . GLU A 1 87 ? 11.052 4.252 -12.687 1.00 73.50 87 GLU A O 1
ATOM 756 N N . ASN A 1 88 ? 10.304 2.499 -11.515 1.00 64.31 88 ASN A N 1
ATOM 757 C CA . ASN A 1 88 ? 10.936 1.514 -12.388 1.00 64.31 88 ASN A CA 1
ATOM 758 C C . ASN A 1 88 ? 10.251 1.402 -13.753 1.00 64.31 88 ASN A C 1
ATOM 760 O O . ASN A 1 88 ? 10.956 1.269 -14.751 1.00 64.31 88 ASN A O 1
ATOM 764 N N . TYR A 1 89 ? 8.920 1.483 -13.837 1.00 59.31 89 TYR A N 1
ATOM 765 C CA . TYR A 1 89 ? 8.194 1.518 -15.110 1.00 59.31 89 TYR A CA 1
ATOM 766 C C . TYR A 1 89 ? 8.482 2.804 -15.886 1.00 59.31 89 TYR A C 1
ATOM 768 O O . TYR A 1 89 ? 8.660 2.742 -17.104 1.00 59.31 89 TYR A O 1
ATOM 776 N N . GLY A 1 90 ? 8.602 3.945 -15.203 1.00 55.38 90 GLY A N 1
ATOM 777 C CA . GLY A 1 90 ? 9.071 5.203 -15.784 1.00 55.38 90 GLY A CA 1
ATOM 778 C C . GLY A 1 90 ? 10.474 5.049 -16.368 1.00 55.38 90 GLY A C 1
ATOM 779 O O . GLY A 1 90 ? 10.684 5.287 -17.558 1.00 55.38 90 GLY A O 1
ATOM 780 N N . ARG A 1 91 ? 11.408 4.502 -15.582 1.00 51.34 91 ARG A N 1
ATOM 781 C CA . ARG A 1 91 ? 12.787 4.221 -16.014 1.00 51.34 91 ARG A CA 1
ATOM 782 C C . ARG A 1 91 ? 12.865 3.195 -17.148 1.00 51.34 91 ARG A C 1
ATOM 784 O O . ARG A 1 91 ? 13.749 3.282 -18.002 1.00 51.34 91 ARG A O 1
ATOM 791 N N . PHE A 1 92 ? 11.963 2.214 -17.177 1.00 48.84 92 PHE A N 1
ATOM 792 C CA . PHE A 1 92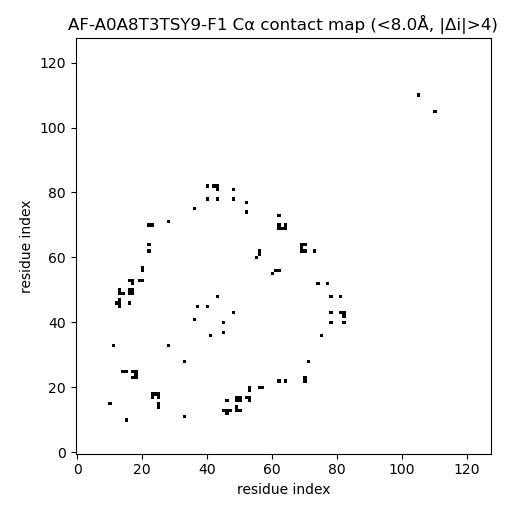 ? 11.893 1.208 -18.237 1.00 48.84 92 PHE A CA 1
ATOM 793 C C . PHE A 1 92 ? 11.325 1.796 -19.534 1.00 48.84 92 PHE A C 1
ATOM 795 O O . PHE A 1 92 ? 11.879 1.517 -20.593 1.00 48.84 92 PHE A O 1
ATOM 802 N N . LYS A 1 93 ? 10.306 2.669 -19.467 1.00 47.97 93 LYS A N 1
ATOM 803 C CA . LYS A 1 93 ? 9.790 3.424 -20.627 1.00 47.97 93 LYS A CA 1
ATOM 804 C C . LYS A 1 93 ? 10.816 4.417 -21.182 1.00 47.97 93 LYS A C 1
ATOM 806 O O . LYS A 1 93 ? 10.905 4.607 -22.395 1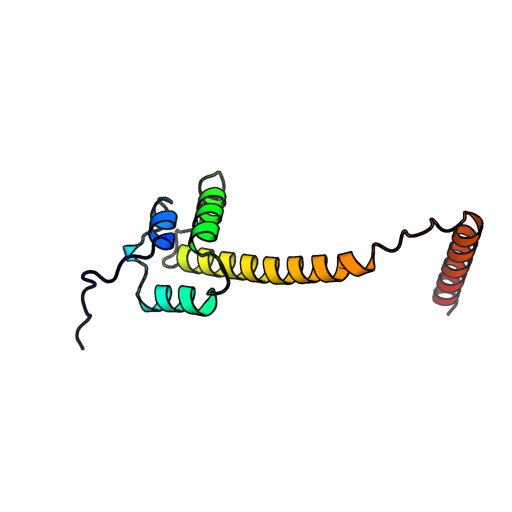.00 47.97 93 LYS A O 1
ATOM 811 N N . GLU A 1 94 ? 11.621 5.026 -20.316 1.00 50.16 94 GLU A N 1
ATOM 812 C CA . GLU A 1 94 ? 12.728 5.894 -20.729 1.00 50.16 94 GLU A CA 1
ATOM 813 C C . GLU A 1 94 ? 13.838 5.105 -21.437 1.00 50.16 94 GLU A C 1
ATOM 815 O O . GLU A 1 94 ? 14.348 5.522 -22.478 1.00 50.16 94 GLU A O 1
ATOM 820 N N . LYS A 1 95 ? 14.177 3.916 -20.921 1.00 47.06 95 LYS A N 1
ATOM 821 C CA . LYS A 1 95 ? 15.149 3.019 -21.561 1.00 47.06 95 LYS A CA 1
ATOM 822 C C . LYS A 1 95 ? 14.614 2.376 -22.840 1.00 47.06 95 LYS A C 1
ATOM 824 O O . LYS A 1 95 ? 15.384 2.202 -23.782 1.00 47.06 95 LYS A O 1
ATOM 829 N N . SER A 1 96 ? 13.322 2.060 -22.924 1.00 47.47 96 SER A N 1
ATOM 830 C CA . SER A 1 96 ? 12.742 1.413 -24.105 1.00 47.47 96 SER A CA 1
ATOM 831 C C . SER A 1 96 ? 12.710 2.332 -25.327 1.00 47.47 96 SER A C 1
ATOM 833 O O . SER A 1 96 ? 12.796 1.834 -26.445 1.00 47.47 96 SER A O 1
ATOM 835 N N . LYS A 1 97 ? 12.694 3.662 -25.144 1.00 49.88 97 LYS A N 1
ATOM 836 C CA . LYS A 1 97 ? 12.857 4.625 -26.251 1.00 49.88 97 LYS A CA 1
ATOM 837 C C . LYS A 1 97 ? 14.251 4.605 -26.895 1.00 49.88 97 LYS A C 1
ATOM 839 O O . LYS A 1 97 ? 14.394 5.083 -28.014 1.00 49.88 97 LYS A O 1
ATOM 844 N N . LYS A 1 98 ? 15.281 4.054 -26.235 1.00 48.12 98 LYS A N 1
ATOM 845 C CA . LYS A 1 98 ? 16.625 3.894 -26.829 1.00 48.12 98 LYS A CA 1
ATOM 846 C C . LYS A 1 98 ? 16.809 2.582 -27.600 1.00 48.12 98 LYS A C 1
ATOM 848 O O . LYS A 1 98 ? 17.742 2.496 -28.392 1.00 48.12 98 LYS A O 1
ATOM 853 N N . ASN A 1 99 ? 15.915 1.604 -27.426 1.00 46.69 99 ASN A N 1
ATOM 854 C CA . ASN A 1 99 ? 16.005 0.290 -28.078 1.00 46.69 99 ASN A CA 1
ATOM 855 C C . ASN A 1 99 ? 15.095 0.138 -29.311 1.00 46.69 99 ASN A C 1
ATOM 857 O O . ASN A 1 99 ? 15.052 -0.932 -29.903 1.00 46.69 99 ASN A O 1
ATOM 861 N N . THR A 1 100 ? 14.407 1.198 -29.743 1.00 46.94 100 THR A N 1
ATOM 862 C CA . THR A 1 100 ? 13.692 1.249 -31.033 1.00 46.94 100 THR A CA 1
ATOM 863 C C . THR A 1 100 ? 14.585 1.695 -32.196 1.00 46.94 100 THR A C 1
ATOM 865 O O . THR A 1 100 ? 14.084 2.160 -33.214 1.00 46.94 100 THR A O 1
ATOM 868 N N . LYS A 1 101 ? 15.912 1.558 -32.086 1.00 49.75 101 LYS A N 1
ATOM 869 C CA . LYS A 1 101 ? 16.719 1.299 -33.282 1.00 49.75 101 LYS A CA 1
ATOM 870 C C . LYS A 1 101 ? 16.574 -0.189 -33.545 1.00 49.75 101 LYS A C 1
ATOM 872 O O . LYS A 1 101 ? 17.035 -0.982 -32.732 1.00 49.75 101 LYS A O 1
ATOM 877 N N . SER A 1 102 ? 15.873 -0.534 -34.619 1.00 51.53 102 SER A N 1
ATOM 878 C CA . SER A 1 102 ? 15.859 -1.869 -35.213 1.00 51.53 102 SER A CA 1
ATOM 879 C C . SER A 1 102 ? 17.258 -2.468 -35.118 1.00 51.53 102 SER A C 1
ATOM 881 O O . SER A 1 102 ? 18.170 -2.019 -35.810 1.00 51.53 102 SER A O 1
ATOM 883 N N . ALA A 1 103 ? 17.443 -3.408 -34.192 1.00 56.66 103 ALA A N 1
ATOM 884 C CA . ALA A 1 103 ? 18.658 -4.190 -34.137 1.00 56.66 103 ALA A CA 1
ATOM 885 C C . ALA A 1 103 ? 18.642 -5.044 -35.402 1.00 56.66 103 ALA A C 1
ATOM 887 O O . ALA A 1 103 ? 17.886 -6.013 -35.487 1.00 56.66 103 ALA A O 1
ATOM 888 N N . GLU A 1 104 ? 19.397 -4.625 -36.416 1.00 64.94 104 GLU A N 1
ATOM 889 C CA . GLU A 1 104 ? 19.801 -5.527 -37.483 1.00 64.94 104 GLU A CA 1
ATOM 890 C C . GLU A 1 104 ? 20.380 -6.762 -36.799 1.00 64.94 104 GLU A C 1
ATOM 892 O O . GLU A 1 104 ? 21.257 -6.661 -35.936 1.00 64.94 104 GLU A O 1
ATOM 897 N N . TYR A 1 105 ? 19.787 -7.919 -37.087 1.00 58.78 105 TYR A N 1
ATOM 898 C CA . TYR A 1 105 ? 20.299 -9.172 -36.565 1.00 58.78 105 TYR A CA 1
ATOM 899 C C . TYR A 1 105 ? 21.738 -9.316 -37.072 1.00 58.78 105 TYR A C 1
ATOM 901 O O . TYR A 1 105 ? 21.931 -9.270 -38.289 1.00 58.78 105 TYR A O 1
ATOM 909 N N . PRO A 1 106 ? 22.733 -9.474 -36.180 1.00 61.59 106 PRO A N 1
ATOM 910 C CA . PRO A 1 106 ? 24.109 -9.663 -36.606 1.00 61.59 106 PRO A CA 1
ATOM 911 C C . PRO A 1 106 ? 24.192 -10.892 -37.508 1.00 61.59 106 PRO A C 1
ATOM 913 O O . PRO A 1 106 ? 23.496 -11.893 -37.284 1.00 61.59 106 PRO A O 1
ATOM 916 N N . SER A 1 107 ? 25.018 -10.806 -38.547 1.00 70.44 107 SER A N 1
ATOM 917 C CA . SER A 1 107 ? 25.149 -11.889 -39.517 1.00 70.44 107 SER A CA 1
ATOM 918 C C . SER A 1 107 ? 25.702 -13.151 -38.838 1.00 70.44 107 SER A C 1
ATOM 920 O O . SER A 1 107 ? 26.325 -13.097 -37.772 1.00 70.44 107 SER A O 1
ATOM 922 N N . ALA A 1 108 ? 25.488 -14.319 -39.450 1.00 73.06 108 ALA A N 1
ATOM 923 C CA . ALA A 1 108 ? 26.034 -15.574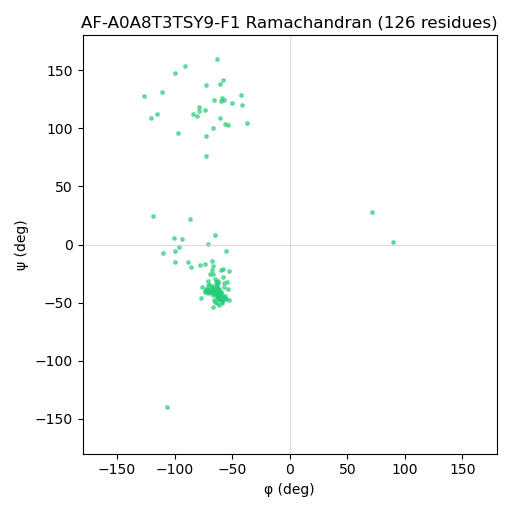 -38.928 1.00 73.06 108 ALA A CA 1
ATOM 924 C C . ALA A 1 108 ? 27.562 -15.504 -38.729 1.00 73.06 108 ALA A C 1
ATOM 926 O O . ALA A 1 108 ? 28.087 -16.076 -37.776 1.00 73.06 108 ALA A O 1
ATOM 927 N N . GLU A 1 109 ? 28.253 -14.744 -39.580 1.00 73.31 109 GLU A N 1
ATOM 928 C CA . GLU A 1 109 ? 29.699 -14.544 -39.535 1.00 73.31 109 GLU A CA 1
ATOM 929 C C . GLU A 1 109 ? 30.131 -13.681 -38.337 1.00 73.31 109 GLU A C 1
ATOM 931 O O . GLU A 1 109 ? 31.078 -14.029 -37.629 1.00 73.31 109 GLU A O 1
ATOM 936 N N . GLU A 1 110 ? 29.378 -12.625 -38.020 1.00 73.19 110 GLU A N 1
ATOM 937 C CA . GLU A 1 110 ? 29.625 -11.785 -36.838 1.00 73.19 110 GLU A CA 1
ATOM 938 C C . GLU A 1 110 ? 29.408 -12.563 -35.530 1.00 73.19 110 GLU A C 1
ATOM 940 O O . GLU A 1 110 ? 30.185 -12.446 -34.576 1.00 73.19 110 GLU A O 1
ATOM 945 N N . LEU A 1 111 ? 28.388 -13.426 -35.489 1.00 76.19 111 LEU A N 1
ATOM 946 C CA . LEU A 1 111 ? 28.119 -14.310 -34.351 1.00 76.19 111 LEU A CA 1
ATOM 947 C C . LEU A 1 111 ? 29.225 -15.358 -34.150 1.00 76.19 111 LEU A C 1
ATOM 949 O O . LEU A 1 111 ? 29.596 -15.661 -33.009 1.00 76.19 111 LEU A O 1
ATOM 953 N N . GLU A 1 112 ? 29.762 -15.911 -35.238 1.00 79.19 112 GLU A N 1
ATOM 954 C CA . GLU A 1 112 ? 30.890 -16.850 -35.231 1.00 79.19 112 GLU A CA 1
ATOM 955 C C . GLU A 1 112 ? 32.153 -16.176 -34.663 1.00 79.19 112 GLU A C 1
ATOM 957 O O . GLU A 1 112 ? 32.846 -16.726 -33.795 1.00 79.19 112 GLU A O 1
ATOM 962 N N . GLU A 1 113 ? 32.425 -14.942 -35.090 1.00 78.62 113 GLU A N 1
ATOM 963 C CA . GLU A 1 113 ? 33.583 -14.173 -34.646 1.00 78.62 113 GLU A CA 1
ATOM 964 C C . GLU A 1 113 ? 33.476 -13.762 -33.166 1.00 78.62 113 GLU A C 1
ATOM 966 O O . GLU A 1 113 ? 34.449 -13.877 -32.408 1.00 78.62 113 GLU A O 1
ATOM 971 N N . GLU A 1 114 ? 32.287 -13.367 -32.697 1.00 80.31 114 GLU A N 1
ATOM 972 C CA . GLU A 1 114 ? 32.038 -13.117 -31.273 1.00 80.31 114 GLU A CA 1
ATOM 973 C C . GLU A 1 114 ? 32.267 -14.366 -30.416 1.00 80.31 114 GLU A C 1
ATOM 975 O O . GLU A 1 114 ? 32.880 -14.288 -29.340 1.00 80.31 114 GLU A O 1
ATOM 980 N N . ARG A 1 115 ? 31.798 -15.531 -30.881 1.00 82.44 115 ARG A N 1
ATOM 981 C CA . ARG A 1 115 ? 32.009 -16.813 -30.194 1.00 82.44 115 ARG A CA 1
ATOM 982 C C . ARG A 1 115 ? 33.497 -17.131 -30.080 1.00 82.44 115 ARG A C 1
ATOM 984 O O . ARG A 1 115 ? 33.950 -17.480 -28.985 1.00 82.44 115 ARG A O 1
ATOM 991 N N . ARG A 1 116 ? 34.279 -16.924 -31.147 1.00 81.81 116 ARG A N 1
ATOM 992 C CA . ARG A 1 116 ? 35.746 -17.086 -31.130 1.00 81.81 116 ARG A CA 1
ATOM 993 C C . ARG A 1 116 ? 36.417 -16.139 -30.135 1.00 81.81 116 ARG A C 1
ATOM 995 O O . ARG A 1 116 ? 37.222 -16.583 -29.314 1.00 81.81 116 ARG A O 1
ATOM 1002 N N . LYS A 1 117 ? 36.040 -14.856 -30.126 1.00 83.88 117 LYS A N 1
ATOM 1003 C CA . LYS A 1 117 ? 36.577 -13.857 -29.180 1.00 83.88 117 LYS A CA 1
ATOM 1004 C C . LYS A 1 117 ? 36.258 -14.215 -27.724 1.00 83.88 117 LYS A C 1
ATOM 1006 O O . LYS A 1 117 ? 37.125 -14.080 -26.856 1.00 83.88 117 LYS A O 1
ATOM 1011 N N . ARG A 1 118 ? 35.050 -14.713 -27.429 1.00 80.38 118 ARG A N 1
ATOM 1012 C CA . ARG A 1 118 ? 34.677 -15.188 -26.080 1.00 80.38 118 ARG A CA 1
ATOM 1013 C C . ARG A 1 118 ? 35.462 -16.431 -25.667 1.00 80.38 118 ARG A C 1
ATOM 1015 O O . ARG A 1 118 ? 35.945 -16.477 -24.536 1.00 80.38 118 ARG A O 1
ATOM 1022 N N . ALA A 1 119 ? 35.627 -17.400 -26.566 1.00 81.88 119 ALA A N 1
ATOM 1023 C CA . ALA A 1 119 ? 36.410 -18.606 -26.305 1.00 81.88 119 ALA A CA 1
ATOM 1024 C C . ALA A 1 119 ? 37.878 -18.272 -25.993 1.00 81.88 119 ALA A C 1
ATOM 1026 O O . ALA A 1 119 ? 38.422 -18.768 -25.007 1.00 81.88 119 ALA A O 1
ATOM 1027 N N . TYR A 1 120 ? 38.483 -17.353 -26.753 1.00 76.25 120 TYR A N 1
ATOM 1028 C CA . TYR A 1 120 ? 39.849 -16.882 -26.518 1.00 76.25 120 TYR A CA 1
ATOM 1029 C C . TYR A 1 120 ? 40.010 -16.204 -25.150 1.00 76.25 120 TYR A C 1
ATOM 1031 O O . TYR A 1 120 ? 40.919 -16.530 -24.389 1.00 76.25 120 TYR A O 1
ATOM 1039 N N . ARG A 1 121 ? 39.083 -15.305 -24.788 1.00 78.56 121 ARG A N 1
ATOM 1040 C CA . ARG A 1 121 ? 39.079 -14.646 -23.468 1.00 78.56 121 ARG A CA 1
ATOM 1041 C C . ARG A 1 121 ? 38.926 -15.643 -22.322 1.00 78.56 121 ARG A C 1
ATOM 1043 O O . ARG A 1 121 ? 39.555 -15.465 -21.283 1.00 78.56 121 ARG A O 1
ATOM 1050 N N . LYS A 1 122 ? 38.094 -16.675 -22.502 1.00 75.75 122 LYS A N 1
ATOM 1051 C CA . LYS A 1 122 ? 37.914 -17.740 -21.511 1.00 75.75 122 LYS A CA 1
ATOM 1052 C C . LYS A 1 122 ? 39.205 -18.538 -21.352 1.00 75.75 122 LYS A C 1
ATOM 1054 O O . LYS A 1 122 ? 39.660 -18.698 -20.231 1.00 75.75 122 LYS A O 1
ATOM 1059 N N . LYS A 1 123 ? 39.833 -18.952 -22.453 1.00 75.50 123 LYS A N 1
ATOM 1060 C CA . LYS A 1 123 ? 41.094 -19.703 -22.438 1.00 75.50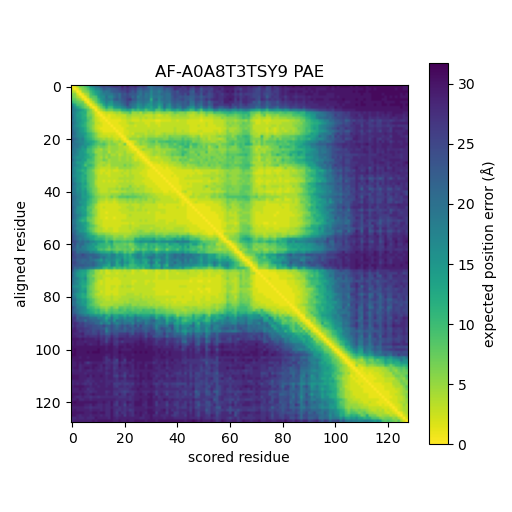 123 LYS A CA 1
ATOM 1061 C C . LYS A 1 123 ? 42.217 -18.936 -21.721 1.00 75.50 123 LYS A C 1
ATOM 1063 O O . LYS A 1 123 ? 42.794 -19.459 -20.777 1.00 75.50 123 LYS A O 1
ATOM 1068 N N . ARG A 1 124 ? 42.388 -17.642 -22.024 1.00 72.31 124 ARG A N 1
ATOM 1069 C CA . ARG A 1 124 ? 43.352 -16.751 -21.338 1.00 72.31 124 ARG A CA 1
ATOM 1070 C C . ARG A 1 124 ? 43.134 -16.589 -19.829 1.00 72.31 124 ARG A C 1
ATOM 1072 O O . ARG A 1 124 ? 44.047 -16.151 -19.143 1.00 72.31 124 ARG A O 1
ATOM 1079 N N . ARG A 1 125 ? 41.925 -16.850 -19.324 1.00 68.00 125 ARG A N 1
ATOM 1080 C CA . ARG A 1 125 ? 41.595 -16.763 -17.891 1.00 68.00 125 ARG A CA 1
ATOM 1081 C C . ARG A 1 125 ? 41.904 -18.039 -17.112 1.00 68.00 125 ARG A C 1
ATOM 1083 O O . ARG A 1 125 ? 41.930 -17.962 -15.895 1.00 68.00 125 ARG A O 1
ATOM 1090 N N . TYR A 1 126 ? 42.050 -19.171 -17.797 1.00 62.78 126 TYR A N 1
ATOM 1091 C CA . TYR A 1 126 ? 42.315 -20.475 -17.181 1.00 62.78 126 TYR A CA 1
ATOM 1092 C C . TYR A 1 126 ? 43.740 -20.987 -17.458 1.00 62.78 126 TYR A C 1
ATOM 1094 O O . TYR A 1 126 ? 44.125 -22.005 -16.899 1.00 62.78 126 TYR A O 1
ATOM 1102 N N . GLU A 1 127 ? 44.504 -20.308 -18.323 1.00 57.22 127 GLU A N 1
ATOM 1103 C CA . GLU A 1 127 ? 45.931 -20.576 -18.582 1.00 57.22 127 GLU A CA 1
ATOM 1104 C C . GLU A 1 127 ? 46.888 -19.674 -17.768 1.00 57.22 127 GLU A C 1
ATOM 1106 O O . GLU A 1 127 ? 48.099 -19.855 -17.860 1.00 57.22 127 GLU A O 1
ATOM 1111 N N . ASN A 1 128 ? 46.357 -18.741 -16.966 1.00 49.31 128 ASN A N 1
ATOM 1112 C CA . ASN A 1 128 ? 47.074 -18.001 -15.913 1.00 49.31 128 ASN A CA 1
ATOM 1113 C C . ASN A 1 128 ? 46.571 -18.463 -14.545 1.00 49.31 128 ASN A C 1
ATOM 1115 O O . ASN A 1 128 ? 47.369 -18.404 -13.587 1.00 49.31 128 ASN A O 1
#

Mean predicted aligned error: 15.58 Å

Nearest PDB structures (foldseek):
  2dl1-assembly1_A  TM=3.143E-01  e=7.603E+00  Homo sapiens

Solvent-accessible surface area (backbone atoms only — not comparable to full-atom values): 7812 Å² total; per-residue (Å²): 136,79,81,78,75,90,73,85,74,78,79,54,67,33,50,59,50,35,39,71,40,93,78,40,62,61,84,76,61,47,72,66,59,54,52,49,50,53,64,77,44,62,91,53,63,56,52,60,52,24,52,52,48,39,63,62,41,75,55,96,43,70,74,83,50,96,44,94,68,37,52,64,51,52,48,52,56,45,51,57,49,52,54,54,47,51,54,48,51,51,52,46,57,61,52,52,70,70,61,74,58,81,74,74,78,76,49,75,67,56,52,53,51,52,50,51,54,52,51,50,56,52,49,64,66,74,77,109

pLDDT: mean 73.3, std 15.28, range [38.22, 92.06]

Sequence (128 aa):
MTQKKLWEEEIPNWLEILDRLEEVNKIDADNYFISDIENDYKELSLEDEAKKFSLYWSGKRKLKTNRKGSWKLGWRNWLQKALKQEENYGRFKEKSKKNTKSAEYPSAEELEEERRKRAYRKKRRYEN

Radius of gyration: 25.58 Å; Cα contacts (8 Å, |Δi|>4): 59; chains: 1; bounding box: 63×38×67 Å

Foldseek 3Di:
DDPPDDDDPDQDLLLVLLVVPVLHDSVLDDPVLVVCCCVVLVVDPSNVLSNVVCVVCVPPNPQPRPDPCSVSVVSVVSSVVVVVVVVVVVVVVVVVVVVPPPPPDDDPVVVVVVVVVVVVVVVVVVVD